Protein AF-A0A960FF45-F1 (afdb_monomer)

Solvent-accessible surface area (backbone atoms only — not comparable to full-atom values): 5736 Å² total; per-residue (Å²): 131,56,71,42,81,44,62,32,87,55,64,47,47,20,76,85,81,58,51,78,39,56,53,62,38,72,28,31,36,28,71,76,79,73,45,40,34,42,59,67,69,45,47,62,57,46,61,72,69,58,69,76,80,75,71,94,73,83,87,85,75,94,75,92,76,92,76,86,83,81,92,78,93,80,80,86,83,80,93,76,88,78,91,133

Nearest PDB structures (foldseek):
  4b6d-assembly3_C  TM=8.672E-01  e=5.727E-01  Homo sapiens
  6w9d-assembly1_B  TM=6.043E-01  e=3.449E-01  Homo sapiens
  9esi-assembly1_U  TM=4.185E-01  e=6.783E+00  Schizosaccharomyces pombe

Foldseek 3Di:
DDKDWDFAQAWDAAPPPRHIDHHRRTWIADPVVRGTHHPVVVCVVVVVVPPPPPDPDDPDDDDDDDDDDDDDDDDDDDDDDDDD

Mean predicted aligned error: 17.11 Å

Secondary structure (DSSP, 8-state):
--EEEEE-SS-EEBTTT--EE-TT-EEEEETTTTEEE-HHHHHHHHHTT-----------------------------------

Sequence (84 aa):
MSLKQMALRHAGACRVCGVALPAKTTAVYDFTAKNVLCLSCHGDETSRRDEPVARPGELAAAGVANRRGPDRRVGERRRASDAG

Structure (mmCIF, N/CA/C/O backbone):
data_AF-A0A960FF45-F1
#
_entry.id   AF-A0A960FF45-F1
#
loop_
_atom_site.group_PDB
_atom_site.id
_atom_site.type_symbol
_atom_site.label_atom_id
_atom_site.label_alt_id
_atom_site.label_comp_id
_atom_site.label_asym_id
_atom_site.label_entity_id
_atom_site.label_seq_id
_atom_site.pdbx_PDB_ins_code
_atom_site.Cartn_x
_atom_site.Cartn_y
_atom_site.Cartn_z
_atom_site.occupancy
_atom_site.B_iso_or_equiv
_atom_site.auth_seq_id
_atom_site.auth_comp_id
_atom_site.auth_asym_id
_atom_site.auth_atom_id
_atom_site.pdbx_PDB_model_num
ATOM 1 N N . MET A 1 1 ? 8.698 3.965 -11.756 1.00 63.88 1 MET A N 1
ATOM 2 C CA . MET A 1 1 ? 7.487 3.811 -10.924 1.00 63.88 1 MET A CA 1
ATOM 3 C C . MET A 1 1 ? 7.885 4.117 -9.497 1.00 63.88 1 MET A C 1
ATOM 5 O O . MET A 1 1 ? 8.780 3.453 -8.987 1.00 63.88 1 MET A O 1
ATOM 9 N N . SER A 1 2 ? 7.306 5.151 -8.892 1.00 83.31 2 SER A N 1
ATOM 10 C CA . SER A 1 2 ? 7.621 5.525 -7.509 1.00 83.31 2 SER A CA 1
ATOM 11 C C . SER A 1 2 ? 6.577 4.921 -6.577 1.00 83.31 2 SER A C 1
ATOM 13 O O . SER A 1 2 ? 5.538 5.530 -6.316 1.00 8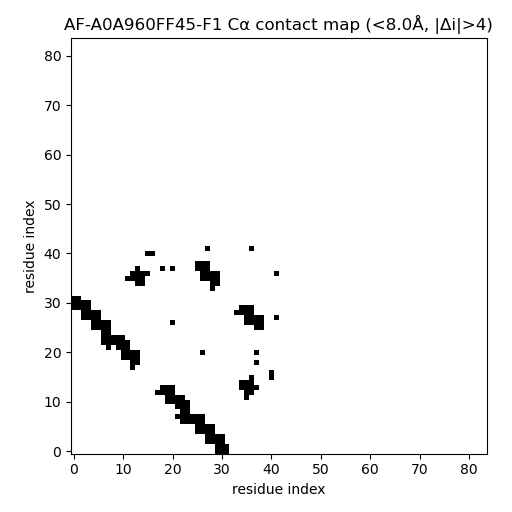3.31 2 SER A O 1
ATOM 15 N N . LEU A 1 3 ? 6.854 3.699 -6.121 1.00 88.75 3 LEU A N 1
ATOM 16 C CA . LEU A 1 3 ? 6.053 2.988 -5.128 1.00 88.75 3 LEU A CA 1
ATOM 17 C C . LEU A 1 3 ? 6.538 3.364 -3.726 1.00 88.75 3 LEU A C 1
ATOM 19 O O . LEU A 1 3 ? 7.735 3.307 -3.449 1.00 88.75 3 LEU A O 1
ATOM 23 N N . LYS A 1 4 ? 5.620 3.742 -2.836 1.00 91.44 4 LYS A N 1
ATOM 24 C CA . LYS A 1 4 ? 5.936 4.047 -1.436 1.00 91.44 4 LYS A CA 1
ATOM 25 C C . LYS A 1 4 ? 4.981 3.338 -0.499 1.00 91.44 4 LYS A C 1
ATOM 27 O O . LYS A 1 4 ? 3.767 3.481 -0.623 1.00 91.44 4 LYS A O 1
ATOM 32 N N . GLN A 1 5 ? 5.532 2.652 0.492 1.00 93.75 5 GLN A N 1
ATOM 33 C CA . GLN A 1 5 ? 4.748 2.122 1.595 1.00 93.75 5 GLN A CA 1
ATOM 34 C C . GLN A 1 5 ? 4.327 3.262 2.531 1.00 93.75 5 GLN A C 1
ATOM 36 O O . GLN A 1 5 ? 5.164 4.027 3.013 1.00 93.75 5 GLN A O 1
ATOM 41 N N . MET A 1 6 ? 3.022 3.401 2.761 1.00 94.19 6 MET A N 1
ATOM 42 C CA . MET A 1 6 ? 2.465 4.366 3.707 1.00 94.19 6 MET A CA 1
ATOM 43 C C . MET A 1 6 ? 1.086 3.941 4.218 1.00 94.19 6 MET A C 1
ATOM 45 O O . MET A 1 6 ? 0.401 3.116 3.615 1.00 94.19 6 MET A O 1
ATOM 49 N N . ALA A 1 7 ? 0.670 4.519 5.345 1.00 93.94 7 ALA A N 1
ATOM 50 C CA . ALA A 1 7 ? -0.688 4.358 5.846 1.00 93.94 7 ALA A CA 1
ATOM 51 C C . ALA A 1 7 ? -1.670 5.161 4.981 1.00 93.94 7 ALA A C 1
ATOM 53 O O . ALA A 1 7 ? -1.460 6.350 4.722 1.00 93.94 7 ALA A O 1
ATOM 54 N N . LEU A 1 8 ? -2.753 4.519 4.546 1.00 91.56 8 LEU A N 1
ATOM 55 C CA . LEU A 1 8 ? -3.785 5.176 3.752 1.00 91.56 8 LEU A CA 1
ATOM 56 C C . LEU A 1 8 ? -4.492 6.261 4.564 1.00 91.56 8 LEU A C 1
ATOM 58 O O . LEU A 1 8 ? -4.933 6.028 5.686 1.00 91.56 8 LEU A O 1
AT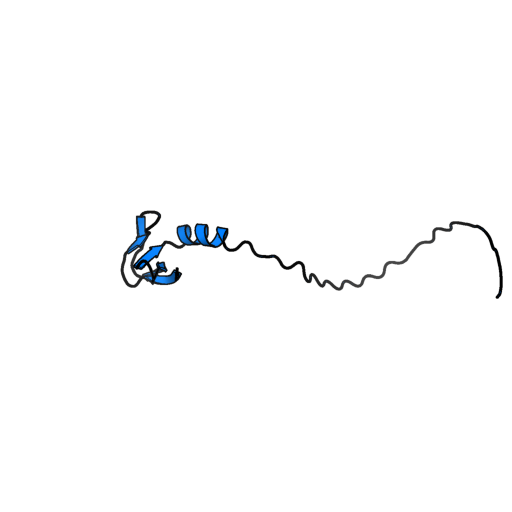OM 62 N N . ARG A 1 9 ? -4.679 7.449 3.987 1.00 91.81 9 ARG A N 1
ATOM 63 C CA . ARG A 1 9 ? -5.491 8.493 4.633 1.00 91.81 9 ARG A CA 1
ATOM 64 C C . ARG A 1 9 ? -6.990 8.188 4.552 1.00 91.81 9 ARG A C 1
ATOM 66 O O . ARG A 1 9 ? -7.730 8.480 5.487 1.00 91.81 9 ARG A O 1
ATOM 73 N N . HIS A 1 10 ? -7.415 7.593 3.443 1.00 91.56 10 HIS A N 1
ATOM 74 C CA . HIS A 1 10 ? -8.803 7.260 3.133 1.00 91.56 10 HIS A CA 1
ATOM 75 C C . HIS A 1 10 ? -8.911 5.781 2.763 1.00 91.56 10 HIS A C 1
ATOM 77 O O . HIS A 1 10 ? -7.921 5.188 2.341 1.00 91.56 10 HIS A O 1
ATOM 83 N N . ALA A 1 11 ? -10.100 5.196 2.918 1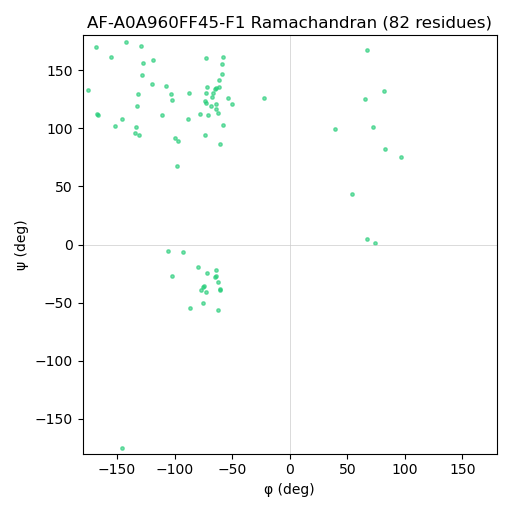.00 92.38 11 ALA A N 1
ATOM 84 C CA . ALA A 1 11 ? -10.341 3.841 2.437 1.00 92.38 11 ALA A CA 1
ATOM 85 C C . ALA A 1 11 ? -10.148 3.783 0.912 1.00 92.38 11 ALA A C 1
ATOM 87 O O . ALA A 1 11 ? -10.501 4.722 0.198 1.00 92.38 11 ALA A O 1
ATOM 88 N N . GLY A 1 12 ? -9.572 2.689 0.428 1.00 92.56 12 GLY A N 1
ATOM 89 C CA . GLY A 1 12 ? -9.311 2.453 -0.988 1.00 92.56 12 GLY A CA 1
ATOM 90 C C . GLY A 1 12 ? -9.454 0.978 -1.338 1.00 92.56 12 GLY A C 1
ATOM 91 O O . GLY A 1 12 ? -9.835 0.170 -0.497 1.00 92.56 12 GLY A O 1
ATOM 92 N N . ALA A 1 13 ? -9.135 0.615 -2.576 1.00 95.19 13 ALA A N 1
ATOM 93 C CA . ALA A 1 13 ? -9.093 -0.775 -3.014 1.00 95.19 13 ALA A CA 1
ATOM 94 C C . ALA A 1 13 ? -7.757 -1.073 -3.695 1.00 95.19 13 ALA A C 1
ATOM 96 O O . ALA A 1 13 ? -7.176 -0.205 -4.352 1.00 95.19 13 ALA A O 1
ATOM 97 N N . CYS A 1 14 ? -7.255 -2.295 -3.531 1.00 94.81 14 CYS A N 1
ATOM 98 C CA . CYS A 1 14 ? -6.060 -2.726 -4.242 1.00 94.81 14 CYS A CA 1
ATOM 99 C C . CYS A 1 14 ? -6.337 -2.810 -5.748 1.00 94.81 14 CYS A C 1
ATOM 101 O O . CYS A 1 14 ? -7.277 -3.478 -6.166 1.00 94.81 14 CYS A O 1
ATOM 103 N N . ARG A 1 15 ? -5.475 -2.214 -6.576 1.00 93.44 15 ARG A N 1
ATOM 104 C CA . ARG A 1 15 ? -5.594 -2.288 -8.042 1.00 93.44 15 ARG A CA 1
ATOM 105 C C . ARG A 1 15 ? -5.430 -3.706 -8.608 1.00 93.44 15 ARG A C 1
ATOM 107 O O . ARG A 1 15 ? -5.939 -3.978 -9.687 1.00 93.44 15 ARG A O 1
ATOM 114 N N . VAL A 1 16 ? -4.696 -4.579 -7.917 1.00 92.38 16 VAL A N 1
ATOM 115 C CA . VAL A 1 16 ? -4.367 -5.929 -8.406 1.00 92.38 16 VAL A CA 1
ATOM 116 C C . VAL A 1 16 ? -5.470 -6.924 -8.054 1.00 92.38 16 VAL A C 1
ATOM 118 O O . VAL A 1 16 ? -6.009 -7.576 -8.938 1.00 92.38 16 VAL A O 1
ATOM 121 N N . CYS A 1 17 ? -5.831 -7.025 -6.772 1.00 94.38 17 CYS A N 1
ATOM 122 C CA . CYS A 1 17 ? -6.800 -8.016 -6.296 1.00 94.38 17 CYS A CA 1
ATOM 123 C C . CYS A 1 17 ? -8.182 -7.442 -5.951 1.00 94.38 17 CYS A C 1
ATOM 125 O O . CYS A 1 17 ? -9.083 -8.197 -5.602 1.00 94.38 17 CYS A O 1
ATOM 127 N N . GLY A 1 18 ? -8.365 -6.120 -5.993 1.00 94.44 18 GLY A N 1
ATOM 128 C CA . GLY A 1 18 ? -9.645 -5.474 -5.686 1.00 94.44 18 GLY A CA 1
ATOM 129 C C . GLY A 1 18 ? -10.022 -5.440 -4.202 1.00 94.44 18 GLY A C 1
ATOM 130 O O . GLY A 1 18 ? -11.084 -4.920 -3.871 1.00 94.44 18 GLY A O 1
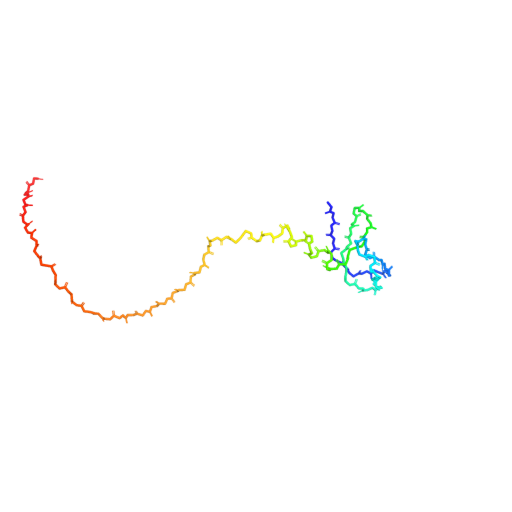ATOM 131 N N . VAL A 1 19 ? -9.183 -5.958 -3.293 1.00 95.12 19 VAL A N 1
ATOM 132 C CA . VAL A 1 19 ? -9.511 -5.993 -1.858 1.00 95.12 19 VAL A CA 1
ATOM 133 C C . VAL A 1 19 ? -9.700 -4.584 -1.300 1.00 95.12 19 VAL A C 1
ATOM 135 O O . VAL A 1 19 ? -8.888 -3.691 -1.564 1.00 95.12 19 VAL A O 1
ATOM 138 N N . ALA A 1 20 ? -10.753 -4.395 -0.507 1.00 94.62 20 ALA A N 1
ATOM 139 C CA . ALA A 1 20 ? -10.975 -3.157 0.221 1.00 94.62 20 ALA A CA 1
ATOM 140 C C . ALA A 1 20 ? -9.902 -2.989 1.306 1.00 94.62 20 ALA A C 1
ATOM 142 O O . ALA A 1 20 ? -9.680 -3.868 2.137 1.00 94.62 20 ALA A O 1
ATOM 143 N N . LEU A 1 21 ? -9.242 -1.839 1.295 1.00 94.44 21 LEU A N 1
ATOM 144 C CA . LEU A 1 21 ? -8.241 -1.428 2.265 1.00 94.44 21 LEU A CA 1
ATOM 145 C C . LEU A 1 21 ? -8.832 -0.278 3.085 1.00 94.44 21 LEU A C 1
ATOM 147 O O . LEU A 1 21 ? -9.055 0.808 2.540 1.00 94.44 21 LEU A O 1
ATOM 151 N N . PRO A 1 22 ? -9.120 -0.498 4.377 1.00 93.56 22 PRO A N 1
ATOM 152 C CA . PRO A 1 22 ? -9.635 0.544 5.250 1.00 93.56 22 PRO A CA 1
ATOM 153 C C . PRO A 1 22 ? -8.707 1.761 5.339 1.00 93.56 22 PRO A C 1
ATOM 155 O O . PRO A 1 22 ? -7.507 1.709 5.053 1.00 93.56 22 PRO A O 1
ATOM 158 N N . ALA A 1 23 ? -9.263 2.885 5.792 1.00 94.38 23 ALA A N 1
ATOM 159 C CA . ALA A 1 23 ? -8.442 4.030 6.157 1.00 94.38 23 ALA A CA 1
ATOM 160 C C . ALA A 1 23 ? -7.449 3.635 7.264 1.00 94.38 23 ALA A C 1
ATOM 162 O O . ALA A 1 23 ? -7.760 2.830 8.140 1.00 94.38 23 ALA A O 1
ATOM 163 N N . LYS A 1 24 ? -6.264 4.244 7.236 1.00 94.25 24 LYS A N 1
ATOM 164 C CA . LYS A 1 24 ? -5.119 3.993 8.125 1.00 94.25 24 LYS A CA 1
ATOM 165 C C . LYS A 1 24 ? -4.465 2.616 7.968 1.00 94.25 24 LYS A C 1
ATOM 167 O O . LYS A 1 24 ? -3.523 2.320 8.696 1.00 94.25 24 LYS A O 1
ATOM 172 N N . THR A 1 25 ? -4.893 1.795 7.009 1.00 94.06 25 THR A N 1
ATOM 173 C CA . THR A 1 25 ? -4.210 0.539 6.683 1.00 94.06 25 THR A CA 1
ATOM 174 C C . THR A 1 25 ? -2.891 0.813 5.965 1.00 94.06 25 THR A C 1
ATOM 176 O O . THR A 1 25 ? -2.828 1.641 5.053 1.00 94.06 25 THR A O 1
ATOM 179 N N . THR A 1 26 ? -1.829 0.113 6.367 1.00 94.50 26 THR A N 1
ATOM 180 C CA . THR A 1 26 ? -0.531 0.153 5.685 1.00 94.50 26 THR A CA 1
ATOM 181 C C . THR A 1 26 ? -0.645 -0.510 4.316 1.00 94.50 26 THR A C 1
ATOM 183 O O . THR A 1 26 ? -0.955 -1.695 4.216 1.00 94.50 26 THR A O 1
ATOM 186 N N . ALA A 1 27 ? -0.376 0.254 3.261 1.00 94.81 27 ALA A N 1
ATOM 187 C CA . ALA A 1 27 ? -0.425 -0.200 1.878 1.00 94.81 27 ALA A CA 1
ATOM 188 C C . ALA A 1 27 ? 0.709 0.446 1.067 1.00 94.81 27 ALA A C 1
ATOM 190 O O . ALA A 1 27 ? 1.442 1.303 1.566 1.00 94.81 27 ALA A O 1
ATOM 191 N N . VAL A 1 28 ? 0.868 0.040 -0.188 1.00 94.50 28 VAL A N 1
ATOM 192 C CA . VAL A 1 28 ? 1.821 0.655 -1.115 1.00 94.50 28 VAL A CA 1
ATOM 193 C C . VAL A 1 28 ? 1.074 1.570 -2.065 1.00 94.50 28 VAL A C 1
ATOM 195 O O . VAL A 1 28 ? 0.143 1.153 -2.743 1.00 94.50 28 VAL A O 1
ATOM 198 N N . TYR A 1 29 ? 1.478 2.831 -2.110 1.00 93.62 29 TYR A N 1
ATOM 199 C CA . TYR A 1 29 ? 0.913 3.822 -3.008 1.00 93.62 29 TYR A CA 1
ATOM 200 C C . TYR A 1 29 ? 1.854 4.075 -4.180 1.00 93.62 29 TYR A C 1
ATOM 202 O O . TYR A 1 29 ? 3.040 4.359 -3.996 1.00 93.62 29 TYR A O 1
ATOM 210 N N . ASP A 1 30 ? 1.304 4.003 -5.383 1.00 91.12 30 ASP A N 1
ATOM 211 C CA . ASP A 1 30 ? 1.962 4.421 -6.610 1.00 91.12 30 ASP A CA 1
ATOM 212 C C . ASP A 1 30 ? 1.673 5.905 -6.847 1.00 91.12 30 ASP A C 1
ATOM 214 O O . ASP A 1 30 ? 0.557 6.277 -7.209 1.00 91.12 30 ASP A O 1
ATOM 218 N N . PHE A 1 31 ? 2.676 6.766 -6.666 1.00 89.25 31 PHE A N 1
ATOM 219 C CA . PHE A 1 31 ? 2.526 8.202 -6.928 1.00 89.25 31 PHE A CA 1
ATOM 220 C C . PHE A 1 31 ? 2.435 8.541 -8.415 1.00 89.25 31 PHE A C 1
ATOM 222 O O . PHE A 1 31 ? 1.869 9.575 -8.768 1.00 89.25 31 PHE A O 1
ATOM 229 N N . THR A 1 32 ? 2.983 7.688 -9.281 1.00 87.56 32 THR A N 1
ATOM 230 C CA . THR A 1 32 ? 2.959 7.875 -10.732 1.00 87.56 32 THR A CA 1
ATOM 231 C C . THR A 1 32 ? 1.571 7.556 -11.276 1.00 87.56 32 THR A C 1
ATOM 233 O O . THR A 1 32 ? 0.980 8.371 -11.979 1.00 87.56 32 THR A O 1
ATOM 236 N N . ALA A 1 33 ? 1.025 6.395 -10.915 1.00 89.56 33 ALA A N 1
ATOM 237 C CA . ALA A 1 33 ? -0.274 5.939 -11.401 1.00 89.56 33 ALA A CA 1
ATOM 238 C C . ALA A 1 33 ? -1.449 6.323 -10.483 1.00 89.56 33 ALA A C 1
ATOM 240 O O . ALA A 1 33 ? -2.595 6.075 -10.847 1.00 89.56 33 ALA A O 1
ATOM 241 N N . LYS A 1 34 ? -1.179 6.896 -9.301 1.00 89.50 34 LYS A N 1
ATOM 242 C CA . LYS A 1 34 ? -2.160 7.229 -8.249 1.00 89.50 34 LYS A CA 1
ATOM 243 C C . LYS A 1 34 ? -3.023 6.035 -7.832 1.00 89.50 34 LYS A C 1
ATOM 245 O O . LYS A 1 34 ? -4.233 6.155 -7.675 1.00 89.50 34 LYS A O 1
ATOM 250 N N . ASN A 1 35 ? -2.394 4.874 -7.669 1.00 91.75 35 ASN A N 1
ATOM 251 C CA . ASN A 1 35 ? -3.071 3.633 -7.293 1.00 91.75 35 ASN A CA 1
ATOM 252 C C . ASN A 1 35 ? -2.561 3.093 -5.964 1.00 91.75 35 ASN A C 1
ATOM 254 O O . ASN A 1 35 ? -1.442 3.380 -5.549 1.00 91.75 35 ASN A O 1
ATOM 258 N N . VAL A 1 36 ? -3.380 2.261 -5.329 1.00 93.06 36 VAL A N 1
ATOM 259 C CA . VAL A 1 36 ? -3.031 1.547 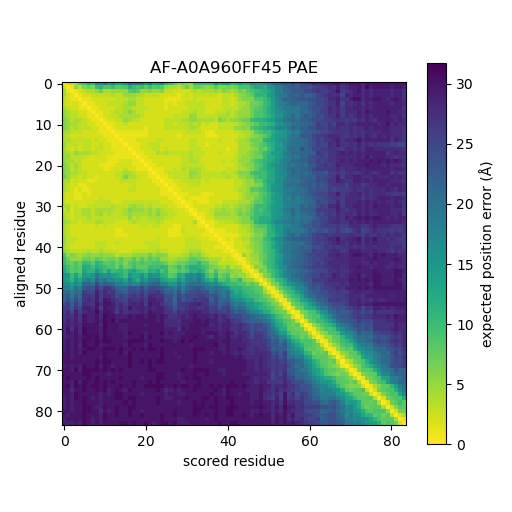-4.103 1.00 93.06 36 VAL A CA 1
ATOM 260 C C . VAL A 1 36 ? -2.825 0.066 -4.409 1.00 93.06 36 VAL A C 1
ATOM 262 O O . VAL A 1 36 ? -3.607 -0.558 -5.127 1.00 93.06 36 VAL A O 1
ATOM 265 N N . LEU A 1 37 ? -1.775 -0.509 -3.835 1.00 94.25 37 LEU A N 1
ATOM 266 C CA . LEU A 1 37 ? -1.471 -1.931 -3.831 1.00 94.25 37 LEU A CA 1
ATOM 267 C C . LEU A 1 37 ? -1.439 -2.429 -2.383 1.00 94.25 37 LEU A C 1
ATOM 269 O O . LEU A 1 37 ? -0.908 -1.758 -1.498 1.00 94.25 37 LEU A O 1
ATOM 273 N N . CYS A 1 38 ? -2.009 -3.605 -2.125 1.00 94.00 38 CYS A N 1
ATOM 274 C CA . CYS A 1 38 ? -1.865 -4.244 -0.821 1.00 94.00 38 CYS A CA 1
ATOM 275 C C . CYS A 1 38 ? -0.442 -4.800 -0.651 1.00 94.00 38 CYS A C 1
ATOM 277 O O . CYS A 1 38 ? 0.281 -5.011 -1.628 1.00 94.00 38 CYS A O 1
ATOM 279 N N . LEU A 1 39 ? -0.043 -5.050 0.598 1.00 91.38 39 LEU A N 1
ATOM 280 C CA . LEU A 1 39 ? 1.294 -5.564 0.909 1.00 91.38 39 LEU A CA 1
ATOM 281 C C . LEU A 1 39 ? 1.548 -6.947 0.302 1.00 91.38 39 LEU A C 1
ATOM 283 O O . LEU A 1 39 ? 2.671 -7.212 -0.103 1.00 91.38 39 LEU A O 1
ATOM 287 N N . SER A 1 40 ? 0.516 -7.786 0.179 1.00 90.75 40 SER A N 1
ATOM 288 C CA . SER A 1 40 ? 0.621 -9.097 -0.469 1.00 90.75 40 SER A CA 1
ATOM 289 C C . SER A 1 40 ? 1.002 -8.952 -1.944 1.00 90.75 40 SER A C 1
ATOM 291 O O . SER A 1 40 ? 2.062 -9.412 -2.343 1.00 90.75 40 SER A O 1
ATOM 293 N N . CYS A 1 41 ? 0.216 -8.200 -2.726 1.00 90.69 41 CYS A N 1
ATOM 294 C CA . CYS A 1 41 ? 0.503 -7.990 -4.148 1.00 90.69 41 CYS A CA 1
ATOM 295 C C . CYS A 1 41 ? 1.802 -7.210 -4.390 1.00 90.69 41 CYS A C 1
ATOM 297 O O . CYS A 1 41 ? 2.420 -7.369 -5.436 1.00 90.69 41 CYS A O 1
ATOM 299 N N . HIS A 1 42 ? 2.217 -6.350 -3.456 1.00 88.94 42 HIS A N 1
ATOM 300 C CA . HIS A 1 42 ? 3.525 -5.707 -3.542 1.00 88.94 42 HIS A CA 1
ATOM 301 C C . HIS A 1 42 ? 4.674 -6.678 -3.247 1.00 88.94 42 HIS A C 1
ATOM 303 O O . HIS A 1 42 ? 5.682 -6.624 -3.942 1.00 88.94 42 HIS A O 1
ATOM 309 N N . GLY A 1 43 ? 4.519 -7.551 -2.246 1.00 84.12 43 GLY A N 1
ATOM 310 C CA . GLY A 1 43 ? 5.509 -8.557 -1.865 1.00 84.12 43 GLY A CA 1
ATOM 311 C C . GLY A 1 43 ? 5.819 -9.540 -2.993 1.00 84.12 43 GLY A C 1
ATOM 312 O O . GLY A 1 43 ? 6.983 -9.850 -3.214 1.00 84.12 43 GLY A O 1
ATOM 313 N N . ASP A 1 44 ? 4.812 -9.960 -3.762 1.00 76.31 44 ASP A N 1
ATOM 314 C CA . ASP A 1 44 ? 5.013 -10.777 -4.969 1.00 76.31 44 ASP A CA 1
ATOM 315 C C . ASP A 1 44 ? 5.875 -10.066 -6.033 1.00 76.31 44 ASP A C 1
ATOM 317 O O . ASP A 1 44 ? 6.726 -10.684 -6.674 1.00 76.31 44 ASP A O 1
ATOM 321 N N . GLU A 1 45 ? 5.693 -8.754 -6.206 1.00 69.44 45 GLU A N 1
ATOM 322 C CA . GLU A 1 45 ? 6.438 -7.951 -7.185 1.00 69.44 45 GLU A CA 1
ATOM 323 C C . GLU A 1 45 ? 7.867 -7.634 -6.719 1.00 69.44 45 GLU A C 1
ATOM 325 O O . GLU A 1 45 ? 8.805 -7.660 -7.519 1.00 69.44 45 GLU A O 1
ATOM 330 N N . THR A 1 46 ? 8.067 -7.341 -5.430 1.00 66.62 46 THR A N 1
ATOM 331 C CA . THR A 1 46 ? 9.406 -7.081 -4.880 1.00 66.62 46 THR A CA 1
ATOM 332 C C . THR A 1 46 ? 10.213 -8.351 -4.706 1.00 66.62 46 THR A C 1
ATOM 334 O O . THR A 1 46 ? 11.401 -8.330 -5.006 1.00 66.62 46 THR A O 1
ATOM 337 N N . SER A 1 47 ? 9.592 -9.470 -4.325 1.00 61.78 47 SER A N 1
ATOM 338 C CA . SER A 1 47 ? 10.286 -10.756 -4.203 1.00 61.78 47 SER A CA 1
ATOM 339 C C . SER A 1 47 ? 10.829 -11.264 -5.543 1.00 61.78 47 SER A C 1
ATOM 341 O O . SER A 1 47 ? 11.762 -12.057 -5.554 1.00 61.78 47 SER A O 1
ATOM 343 N N . ARG A 1 48 ? 10.290 -10.800 -6.681 1.00 58.19 48 ARG A N 1
ATOM 344 C CA . ARG A 1 48 ? 10.858 -11.061 -8.017 1.00 58.19 48 ARG A CA 1
ATOM 345 C C . ARG A 1 48 ? 12.040 -10.160 -8.373 1.00 58.19 48 ARG A C 1
ATOM 347 O O . ARG A 1 48 ? 12.773 -10.466 -9.309 1.00 58.19 48 ARG A O 1
ATOM 354 N N . ARG A 1 49 ? 12.188 -9.022 -7.694 1.00 56.94 49 ARG A N 1
ATOM 355 C CA . ARG A 1 49 ? 13.209 -8.005 -7.987 1.00 56.94 49 ARG A CA 1
ATOM 356 C C . ARG A 1 49 ? 14.389 -8.062 -7.022 1.00 56.94 49 ARG A C 1
ATOM 358 O O . ARG A 1 49 ? 15.487 -7.673 -7.404 1.00 56.94 49 ARG A O 1
ATOM 365 N N . ASP A 1 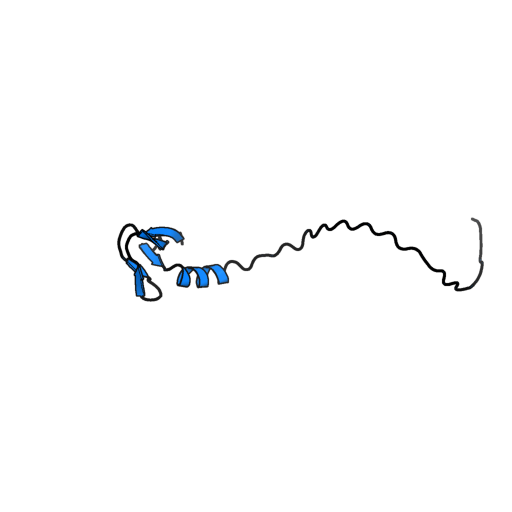50 ? 14.144 -8.540 -5.809 1.00 48.19 50 ASP A N 1
ATOM 366 C CA . ASP A 1 50 ? 15.122 -8.765 -4.752 1.00 48.19 50 ASP A CA 1
ATOM 367 C C . ASP A 1 50 ? 15.521 -10.249 -4.755 1.00 48.19 50 ASP A C 1
ATOM 369 O O . ASP A 1 50 ? 15.179 -11.018 -3.865 1.00 48.19 50 ASP A O 1
ATOM 373 N N . GLU A 1 51 ? 16.204 -10.688 -5.814 1.00 48.09 51 GLU A N 1
ATOM 374 C CA . GLU A 1 51 ? 17.160 -11.783 -5.638 1.00 48.09 51 GLU A CA 1
ATOM 375 C C . GLU A 1 51 ? 18.313 -11.146 -4.855 1.00 48.09 51 GLU A C 1
ATOM 377 O O . GLU A 1 51 ? 18.972 -10.238 -5.384 1.00 48.09 51 GLU A O 1
ATOM 382 N N . PRO A 1 52 ? 18.536 -11.520 -3.584 1.00 51.41 52 PRO A N 1
ATOM 383 C CA . PRO A 1 52 ? 19.688 -11.029 -2.871 1.00 51.41 52 PRO A CA 1
ATOM 384 C C . PRO A 1 52 ? 20.895 -11.553 -3.638 1.00 51.41 52 PRO A C 1
ATOM 386 O O . PRO A 1 52 ? 21.158 -12.753 -3.661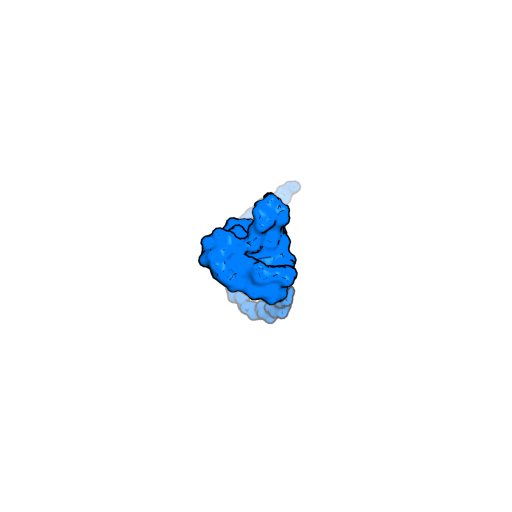 1.00 51.41 52 PRO A O 1
ATOM 389 N N . VAL A 1 53 ? 21.659 -10.652 -4.256 1.00 51.34 53 VAL A N 1
ATOM 390 C CA . VAL A 1 53 ? 23.052 -10.939 -4.585 1.00 51.34 53 VAL A CA 1
ATOM 391 C C . VAL A 1 53 ? 23.734 -11.198 -3.244 1.00 51.34 53 VAL A C 1
ATOM 393 O O . VAL A 1 53 ? 24.249 -10.288 -2.593 1.00 51.34 53 VAL A O 1
ATOM 396 N N . ALA A 1 54 ? 23.670 -12.449 -2.792 1.00 49.16 54 ALA A N 1
ATOM 397 C CA . ALA A 1 54 ? 24.463 -12.969 -1.708 1.00 49.16 54 ALA A CA 1
ATOM 398 C C . ALA A 1 54 ? 25.910 -12.760 -2.139 1.00 49.16 54 ALA A C 1
ATOM 400 O O . ALA A 1 54 ? 26.428 -13.450 -3.016 1.00 49.16 54 ALA A O 1
ATOM 401 N N . ARG A 1 55 ? 26.555 -11.738 -1.577 1.00 57.28 55 ARG A N 1
ATOM 402 C CA . ARG A 1 55 ? 27.994 -11.573 -1.725 1.00 57.28 55 ARG A CA 1
ATOM 403 C C . ARG A 1 55 ? 28.640 -12.778 -1.033 1.00 57.28 55 ARG A C 1
ATOM 405 O O . ARG A 1 55 ? 28.411 -12.946 0.165 1.00 57.28 55 ARG A O 1
ATOM 412 N N . PRO A 1 56 ? 29.430 -13.618 -1.723 1.00 50.25 56 PRO A N 1
ATOM 413 C CA . PRO A 1 56 ? 30.216 -14.6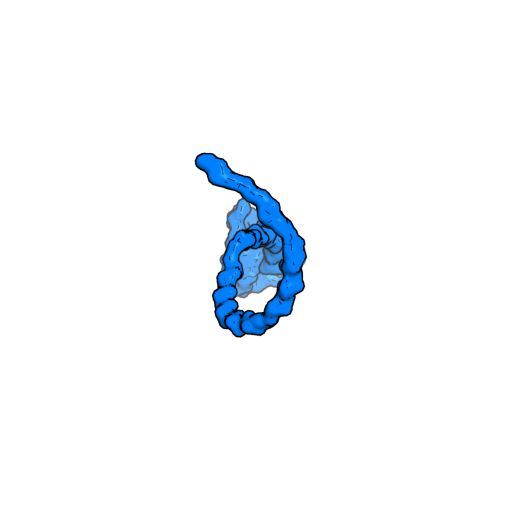33 -1.043 1.00 50.25 56 PRO A CA 1
ATOM 414 C C . PRO A 1 56 ? 31.375 -13.911 -0.352 1.00 50.25 56 PRO A C 1
ATOM 416 O O . PRO A 1 56 ? 32.385 -13.592 -0.975 1.00 50.25 56 PRO A O 1
ATOM 419 N N . GLY A 1 57 ? 31.201 -13.574 0.921 1.00 55.41 57 GLY A N 1
ATOM 420 C CA . GLY A 1 57 ? 32.222 -12.883 1.693 1.00 55.41 57 GLY A CA 1
ATOM 421 C C . GLY A 1 57 ? 31.902 -12.891 3.177 1.00 55.41 57 GLY A C 1
ATOM 422 O O . GLY A 1 57 ? 30.962 -12.237 3.604 1.00 55.41 57 GLY A O 1
ATOM 423 N N . GLU A 1 58 ? 32.738 -13.616 3.919 1.00 50.09 58 GLU A N 1
ATOM 424 C CA . GLU A 1 58 ? 32.931 -13.544 5.372 1.00 50.09 58 GLU A CA 1
ATOM 425 C C . GLU A 1 58 ? 31.949 -14.321 6.259 1.00 50.09 58 GLU A C 1
ATOM 427 O O . GLU A 1 58 ? 31.072 -13.787 6.930 1.00 50.09 58 GLU A O 1
ATOM 432 N N . LEU A 1 59 ? 32.245 -15.617 6.392 1.00 52.59 59 LEU A N 1
ATOM 433 C CA . LEU A 1 59 ? 32.139 -16.296 7.681 1.00 52.59 59 LEU A CA 1
ATOM 434 C C . LEU A 1 59 ? 33.544 -16.385 8.289 1.00 52.59 59 LEU A C 1
ATOM 436 O O . LEU A 1 59 ? 34.298 -17.322 8.030 1.00 52.59 59 LEU A O 1
ATOM 440 N N . ALA A 1 60 ? 33.903 -15.383 9.092 1.00 50.12 60 ALA A N 1
ATOM 441 C CA . ALA A 1 60 ? 34.990 -15.500 10.051 1.00 50.12 60 ALA A CA 1
ATOM 442 C C . ALA A 1 60 ? 34.481 -16.290 11.265 1.00 50.12 60 ALA A C 1
ATOM 444 O O . ALA A 1 60 ? 33.654 -15.803 12.032 1.00 50.12 60 ALA A O 1
ATOM 445 N N . ALA A 1 61 ? 34.999 -17.501 11.457 1.00 51.06 61 ALA A N 1
ATOM 446 C CA . ALA A 1 61 ? 34.923 -18.204 12.730 1.00 51.06 61 ALA A CA 1
ATOM 447 C C . ALA A 1 61 ? 36.322 -18.717 13.081 1.00 51.06 61 ALA A C 1
ATOM 449 O O . ALA A 1 61 ? 36.759 -19.780 12.641 1.00 51.06 61 ALA A O 1
ATOM 450 N N . ALA A 1 62 ? 37.036 -17.912 13.866 1.00 49.91 62 ALA A N 1
ATOM 451 C CA . ALA A 1 62 ? 38.216 -18.345 14.590 1.00 49.91 62 ALA A CA 1
ATOM 452 C C . ALA A 1 62 ? 37.801 -19.417 15.610 1.00 49.91 62 ALA A C 1
ATOM 454 O O . ALA A 1 62 ? 37.036 -19.146 16.533 1.00 49.91 62 ALA A O 1
ATOM 455 N N . GLY A 1 63 ? 38.318 -20.631 15.443 1.00 45.72 63 GLY A N 1
ATOM 456 C CA . GLY A 1 63 ? 38.198 -21.720 16.406 1.00 45.72 63 GLY A CA 1
ATOM 457 C C . GLY A 1 63 ? 39.552 -22.393 16.578 1.00 45.72 63 GLY A C 1
ATOM 458 O O . GLY A 1 63 ? 39.934 -23.247 15.784 1.00 45.72 63 GLY A O 1
ATOM 459 N N . VAL A 1 64 ? 40.297 -21.989 17.607 1.00 52.81 64 VAL A N 1
ATOM 460 C CA . VAL A 1 64 ? 41.513 -22.678 18.054 1.00 52.81 64 VAL A CA 1
ATOM 461 C C . VAL A 1 64 ? 41.104 -23.981 18.741 1.00 52.81 64 VAL A C 1
ATOM 463 O O . VAL A 1 64 ? 40.406 -23.943 19.750 1.00 52.81 64 VAL A O 1
ATOM 466 N N . ALA A 1 65 ? 41.584 -25.128 18.257 1.00 48.22 65 ALA A N 1
ATOM 467 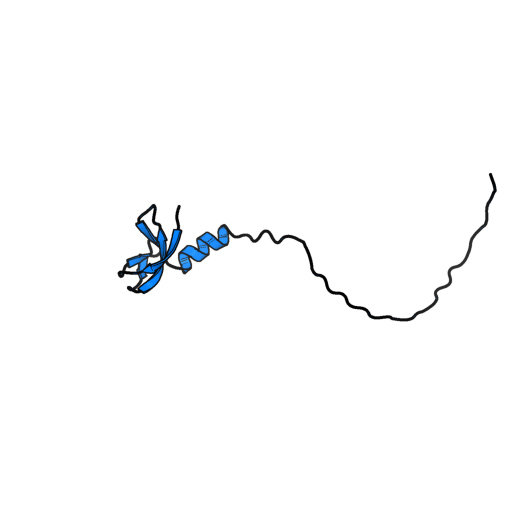C CA . ALA A 1 65 ? 41.652 -26.350 19.057 1.00 48.22 65 ALA A CA 1
ATOM 468 C C . ALA A 1 65 ? 42.803 -27.254 18.589 1.00 48.22 65 ALA A C 1
ATOM 470 O O . ALA A 1 65 ? 42.723 -27.975 17.598 1.00 48.22 65 ALA A O 1
ATOM 471 N N . ASN A 1 66 ? 43.880 -27.192 19.365 1.00 56.59 66 ASN A N 1
ATOM 472 C CA . ASN A 1 66 ? 45.015 -28.103 19.401 1.00 56.59 66 ASN A CA 1
ATOM 473 C C . ASN A 1 66 ? 44.542 -29.570 19.514 1.00 56.59 66 ASN A C 1
ATOM 475 O O . ASN A 1 66 ? 43.887 -29.925 20.495 1.00 56.59 66 ASN A O 1
ATOM 479 N N . ARG A 1 67 ? 44.891 -30.435 18.550 1.00 57.03 67 ARG A N 1
ATOM 480 C CA . ARG A 1 67 ? 44.860 -31.896 18.738 1.00 57.03 67 ARG A CA 1
ATOM 481 C C . ARG A 1 67 ? 46.152 -32.548 18.245 1.00 57.03 67 ARG A C 1
ATOM 483 O O . ARG A 1 67 ? 46.521 -32.460 17.079 1.00 57.03 67 ARG A O 1
ATOM 490 N N . ARG A 1 68 ? 46.814 -33.199 19.203 1.00 54.19 68 ARG A N 1
ATOM 491 C CA . ARG A 1 68 ? 48.008 -34.046 19.102 1.00 54.19 68 ARG A CA 1
ATOM 492 C C . ARG A 1 68 ? 47.768 -35.313 18.261 1.00 54.19 68 ARG A C 1
ATOM 494 O O . ARG A 1 68 ? 46.833 -36.041 18.571 1.00 54.19 68 ARG A O 1
ATOM 501 N N . GLY A 1 69 ? 48.726 -35.602 17.364 1.00 47.56 69 GLY A N 1
ATOM 502 C CA . GLY A 1 69 ? 49.273 -36.927 16.971 1.00 47.56 69 GLY A CA 1
ATOM 503 C C . GLY A 1 69 ? 48.367 -37.930 16.224 1.00 47.56 69 GLY A C 1
ATOM 504 O O . GLY A 1 69 ? 47.155 -37.743 16.222 1.00 47.56 69 GLY A O 1
ATOM 505 N N . PRO A 1 70 ? 48.902 -39.028 15.629 1.00 52.91 70 PRO A N 1
ATOM 506 C CA . PRO A 1 70 ? 50.281 -39.536 15.680 1.00 52.91 70 PRO A CA 1
ATOM 507 C C . PRO A 1 70 ? 50.945 -39.857 14.311 1.00 52.91 70 PRO A C 1
ATOM 509 O O . PRO A 1 70 ? 50.319 -39.882 13.255 1.00 52.91 70 PRO A O 1
ATOM 512 N N . ASP A 1 71 ? 52.250 -40.124 14.416 1.00 58.03 71 ASP A N 1
ATOM 513 C CA . ASP A 1 71 ? 53.192 -40.789 13.504 1.00 58.03 71 ASP A CA 1
ATOM 514 C C . ASP A 1 71 ? 52.580 -41.742 12.454 1.00 58.03 71 ASP A C 1
ATOM 516 O O . ASP A 1 71 ? 51.910 -42.722 12.789 1.00 58.03 71 ASP A O 1
ATOM 520 N N . ARG A 1 72 ? 52.906 -41.506 11.176 1.00 59.69 72 ARG A N 1
ATOM 521 C CA . ARG A 1 72 ? 53.021 -42.578 10.180 1.00 59.69 72 ARG A CA 1
ATOM 522 C C . ARG A 1 72 ? 54.302 -42.394 9.381 1.00 59.69 72 ARG A C 1
ATOM 524 O O . ARG A 1 72 ? 54.369 -41.588 8.456 1.00 59.69 72 ARG A O 1
ATOM 531 N N . ARG A 1 73 ? 55.316 -43.178 9.745 1.00 59.44 73 ARG A N 1
ATOM 532 C CA . ARG A 1 73 ? 56.481 -43.456 8.902 1.00 59.44 73 ARG A CA 1
ATOM 533 C C . ARG A 1 73 ? 56.061 -43.989 7.527 1.00 59.44 73 ARG A C 1
ATOM 535 O O . ARG A 1 73 ? 55.433 -45.038 7.451 1.00 59.44 73 ARG A O 1
ATOM 542 N N . VAL A 1 74 ? 56.538 -43.338 6.471 1.00 58.31 74 VAL A N 1
ATOM 543 C CA . VAL A 1 74 ? 56.960 -43.938 5.191 1.00 58.31 74 VAL A CA 1
ATOM 544 C C . VAL A 1 74 ? 58.128 -43.046 4.744 1.00 58.31 74 VAL A C 1
ATOM 546 O O . VAL A 1 74 ? 57.938 -41.861 4.524 1.00 58.31 74 VAL A O 1
ATOM 549 N N . GLY A 1 75 ? 59.394 -43.449 4.764 1.00 48.91 75 GLY A N 1
ATOM 550 C CA . GLY A 1 75 ? 59.916 -44.709 4.261 1.00 48.91 75 GLY A CA 1
ATOM 551 C C . GLY A 1 75 ? 60.464 -44.496 2.849 1.00 48.91 75 GLY A C 1
ATOM 552 O O . GLY A 1 75 ? 59.827 -44.935 1.906 1.00 48.91 75 GLY A O 1
ATOM 553 N N . GLU A 1 76 ? 61.642 -43.855 2.756 1.00 48.00 76 GLU A N 1
ATOM 554 C CA . GLU A 1 76 ? 62.678 -44.060 1.719 1.00 48.00 76 GLU A CA 1
ATOM 555 C C . GLU A 1 76 ? 62.306 -43.675 0.256 1.00 48.00 76 GLU A C 1
ATOM 557 O O . GLU A 1 76 ? 61.369 -44.194 -0.334 1.00 48.00 76 GLU A O 1
ATOM 562 N N . ARG A 1 77 ? 63.064 -42.824 -0.453 1.00 53.75 77 ARG A N 1
ATOM 563 C CA . ARG A 1 77 ? 64.348 -43.211 -1.065 1.00 53.75 77 ARG A CA 1
ATOM 564 C C . ARG A 1 77 ? 65.085 -42.024 -1.719 1.00 53.75 77 ARG A C 1
ATOM 566 O O . ARG A 1 77 ? 64.524 -41.350 -2.567 1.00 53.75 77 ARG A O 1
ATOM 573 N N . ARG A 1 78 ? 66.391 -41.957 -1.398 1.00 54.94 78 ARG A N 1
ATOM 574 C CA . ARG A 1 78 ? 67.553 -41.621 -2.264 1.00 54.94 78 ARG A CA 1
ATOM 575 C C . ARG A 1 78 ? 67.682 -40.147 -2.684 1.00 54.94 78 ARG A C 1
ATOM 577 O O . ARG A 1 78 ? 66.951 -39.661 -3.527 1.00 54.94 78 ARG A O 1
ATOM 584 N N . ARG A 1 79 ? 68.562 -39.372 -2.033 1.00 52.25 79 ARG A N 1
ATOM 585 C CA . ARG A 1 79 ? 69.995 -39.209 -2.392 1.00 52.25 79 ARG A CA 1
ATOM 586 C C . ARG A 1 79 ? 70.236 -39.148 -3.907 1.00 52.25 79 ARG A C 1
ATOM 588 O O . ARG A 1 79 ? 70.349 -40.197 -4.531 1.00 52.25 79 ARG A O 1
ATOM 595 N N . ALA A 1 80 ? 70.399 -37.933 -4.416 1.00 45.69 80 ALA A N 1
ATOM 596 C CA . ALA A 1 80 ? 71.356 -37.530 -5.453 1.00 45.69 80 ALA A CA 1
ATOM 597 C C . ALA A 1 80 ? 71.368 -35.984 -5.422 1.00 45.69 80 ALA A C 1
ATOM 599 O O . ALA A 1 80 ? 70.297 -35.391 -5.485 1.00 45.69 80 ALA A O 1
ATOM 600 N N . SER A 1 81 ? 72.462 -35.346 -4.985 1.00 50.72 81 SER A N 1
ATOM 601 C CA . SER A 1 81 ? 73.538 -34.824 -5.859 1.00 50.72 81 SER A CA 1
ATOM 602 C C . SER A 1 81 ? 73.142 -33.460 -6.437 1.00 50.72 81 SER A C 1
ATOM 604 O O . SER A 1 81 ? 72.046 -33.323 -6.954 1.00 50.72 81 SER A O 1
ATOM 606 N N . ASP A 1 82 ? 73.939 -32.405 -6.428 1.00 50.44 82 ASP A N 1
ATOM 607 C CA . ASP A 1 82 ? 75.293 -32.135 -5.961 1.00 50.44 82 ASP A CA 1
ATOM 608 C C . ASP A 1 82 ? 75.452 -30.603 -6.024 1.00 50.44 82 ASP A C 1
ATOM 610 O O . ASP A 1 82 ? 74.584 -29.907 -6.556 1.00 50.44 82 ASP A O 1
ATOM 614 N N . ALA A 1 83 ? 76.536 -30.095 -5.454 1.00 41.66 83 ALA A N 1
ATOM 615 C CA . ALA A 1 83 ? 76.904 -28.689 -5.438 1.00 41.66 83 ALA A CA 1
ATOM 616 C C . ALA A 1 83 ? 77.068 -28.075 -6.843 1.00 41.66 83 ALA A C 1
ATOM 618 O O . ALA A 1 83 ? 77.422 -28.750 -7.809 1.00 41.66 83 ALA A O 1
ATOM 619 N N . GLY A 1 84 ? 76.883 -26.758 -6.901 1.00 40.59 84 GLY A N 1
ATOM 620 C CA . GLY A 1 84 ? 77.287 -25.877 -7.992 1.00 40.59 84 GLY A CA 1
ATOM 621 C C . GLY A 1 84 ? 77.177 -24.440 -7.532 1.00 40.59 84 GLY A C 1
ATOM 622 O O . GLY A 1 84 ? 76.030 -23.947 -7.514 1.00 40.59 84 GLY A O 1
#

pLDDT: mean 72.97, std 19.97, range [40.59, 95.19]

Radius of gyration: 32.11 Å; Cα contacts (8 Å, |Δi|>4): 89; chains: 1; bounding box: 88×53×31 Å